Protein AF-A0A521W8R9-F1 (afdb_monomer_lite)

pLDDT: mean 82.78, std 14.54, range [36.06, 97.69]

Secondary structure (DSSP, 8-state):
----PPPPPSS-SS-HHHHHH----SGGGTTSPP--HHHHHT-------PPPPSSPPP-------HHHHHHHHHT-TTHHHHHHHHHHHSPPPPPPPPP------------

Foldseek 3Di:
DDDPDDDPPPDDPDPVVVVVPDDDDPVNCVPDDDDDPVNVVPDDPPVDDDPDDPDDDDDDDDDDDPVVVVVLCVVDPCSVVVVVVVVVPDDDPDDPDDPPPPPPPPPDDDD

Structure (mmCIF, N/CA/C/O backbone):
data_AF-A0A521W8R9-F1
#
_entry.id   AF-A0A521W8R9-F1
#
loop_
_atom_site.group_PDB
_atom_site.id
_atom_site.type_symbol
_atom_site.label_atom_id
_atom_site.label_alt_id
_atom_site.label_comp_id
_atom_site.label_asym_id
_atom_site.label_entity_id
_atom_site.label_seq_id
_atom_site.pdbx_PDB_ins_code
_atom_site.Cartn_x
_atom_site.Cartn_y
_atom_site.Cartn_z
_atom_site.occupancy
_atom_site.B_iso_or_equiv
_atom_site.auth_seq_id
_atom_site.auth_comp_id
_atom_site.auth_asym_id
_atom_site.auth_atom_id
_atom_site.pdbx_PDB_model_num
ATOM 1 N N . MET A 1 1 ? 20.150 -26.802 -7.600 1.00 36.09 1 MET A N 1
ATOM 2 C CA . MET A 1 1 ? 20.964 -26.017 -6.644 1.00 36.09 1 MET A CA 1
ATOM 3 C C . MET A 1 1 ? 20.713 -24.534 -6.886 1.00 36.09 1 MET A C 1
ATOM 5 O O . MET A 1 1 ? 20.986 -24.066 -7.983 1.00 36.09 1 MET A O 1
ATOM 9 N N . THR A 1 2 ? 20.144 -23.805 -5.924 1.00 36.06 2 THR A N 1
ATOM 10 C CA . THR A 1 2 ? 19.781 -22.385 -6.100 1.00 36.06 2 THR A CA 1
ATOM 11 C C . THR A 1 2 ? 20.917 -21.497 -5.603 1.00 36.06 2 THR A C 1
ATOM 13 O O . THR A 1 2 ? 21.197 -21.447 -4.406 1.00 36.06 2 THR A O 1
ATOM 16 N N . VAL A 1 3 ? 21.599 -20.809 -6.521 1.00 47.56 3 VAL A N 1
ATOM 17 C CA . VAL A 1 3 ? 22.708 -19.902 -6.194 1.00 47.56 3 VAL A CA 1
ATOM 18 C C . VAL A 1 3 ? 22.157 -18.691 -5.437 1.00 47.56 3 VAL A C 1
ATOM 20 O O . VAL A 1 3 ? 21.421 -17.878 -5.997 1.00 47.56 3 VAL A O 1
ATOM 23 N N . LYS A 1 4 ? 22.514 -18.555 -4.153 1.00 45.62 4 LYS A N 1
ATOM 24 C CA . LYS A 1 4 ? 22.219 -17.371 -3.331 1.00 45.62 4 LYS A CA 1
ATOM 25 C C . LYS A 1 4 ? 23.014 -16.172 -3.872 1.00 45.62 4 LYS A C 1
ATOM 27 O O . LYS A 1 4 ? 24.117 -15.898 -3.403 1.00 45.62 4 LYS A O 1
ATOM 32 N N . LYS A 1 5 ? 22.482 -15.464 -4.877 1.00 59.06 5 LYS A N 1
ATOM 33 C CA . LYS A 1 5 ? 23.034 -14.171 -5.316 1.00 59.06 5 LYS A CA 1
ATOM 34 C C . LYS A 1 5 ? 23.013 -13.218 -4.119 1.00 59.06 5 LYS A C 1
ATOM 36 O O . LYS A 1 5 ? 21.953 -12.948 -3.559 1.00 59.06 5 LYS A O 1
ATOM 41 N N . ARG A 1 6 ? 24.188 -12.739 -3.700 1.00 58.59 6 ARG A N 1
ATOM 42 C CA . ARG A 1 6 ? 24.296 -11.692 -2.676 1.00 58.59 6 ARG A CA 1
ATOM 43 C C . ARG A 1 6 ? 23.543 -10.460 -3.184 1.00 58.59 6 ARG A C 1
ATOM 45 O O . ARG A 1 6 ? 23.712 -10.091 -4.345 1.00 58.59 6 ARG A O 1
ATOM 52 N N . ALA A 1 7 ? 22.704 -9.860 -2.338 1.00 64.62 7 ALA A N 1
ATOM 53 C CA . ALA A 1 7 ? 22.045 -8.596 -2.657 1.00 64.62 7 ALA A CA 1
ATOM 54 C C . ALA A 1 7 ? 23.110 -7.582 -3.105 1.00 64.62 7 ALA A C 1
ATOM 56 O O . ALA A 1 7 ? 24.180 -7.511 -2.489 1.00 64.62 7 ALA A O 1
ATOM 57 N N . SER A 1 8 ? 22.855 -6.841 -4.189 1.00 67.94 8 SER A N 1
ATOM 58 C CA . SER A 1 8 ? 23.782 -5.791 -4.614 1.00 67.94 8 SER A CA 1
ATOM 59 C C . SER A 1 8 ? 23.979 -4.789 -3.474 1.00 67.94 8 SER A C 1
ATOM 61 O O . SER A 1 8 ? 23.126 -4.653 -2.589 1.00 67.94 8 SER A O 1
ATOM 63 N N . ARG A 1 9 ? 25.115 -4.083 -3.473 1.00 67.62 9 ARG A N 1
ATOM 64 C CA . ARG A 1 9 ? 25.347 -3.011 -2.497 1.00 67.62 9 ARG A CA 1
ATOM 65 C C . ARG A 1 9 ? 24.199 -1.998 -2.576 1.00 67.62 9 ARG A C 1
ATOM 67 O O . ARG A 1 9 ? 23.651 -1.761 -3.650 1.00 67.62 9 ARG A O 1
ATOM 74 N N . ARG A 1 10 ? 23.848 -1.415 -1.424 1.00 64.50 10 ARG A N 1
ATOM 75 C CA . ARG A 1 10 ? 22.768 -0.420 -1.291 1.00 64.50 10 ARG A CA 1
ATOM 76 C C . ARG A 1 10 ? 23.014 0.867 -2.086 1.00 64.50 10 ARG A C 1
ATOM 78 O O . ARG A 1 10 ? 22.066 1.608 -2.302 1.00 64.50 10 ARG A O 1
ATOM 85 N N . SER A 1 11 ? 24.248 1.113 -2.515 1.00 73.19 11 SER A N 1
ATOM 86 C CA . SER A 1 11 ? 24.614 2.214 -3.398 1.00 73.19 11 SER A CA 1
ATOM 87 C C . SER A 1 11 ? 25.218 1.680 -4.695 1.00 73.19 11 SER A C 1
ATOM 89 O O . SER A 1 11 ? 26.058 0.773 -4.691 1.00 73.19 11 SER A O 1
ATOM 91 N N . SER A 1 12 ? 24.793 2.260 -5.814 1.00 75.88 12 SER A N 1
ATOM 92 C CA . SER A 1 12 ? 25.552 2.229 -7.060 1.00 75.88 12 SER A CA 1
ATOM 93 C C . SER A 1 12 ? 26.842 3.023 -6.847 1.00 75.88 12 SER A C 1
ATOM 95 O O . SER A 1 12 ? 26.792 4.129 -6.321 1.00 75.88 12 SER A O 1
ATOM 97 N N . GLY A 1 13 ? 27.998 2.492 -7.250 1.00 82.69 13 GLY A N 1
ATOM 98 C CA . GLY A 1 13 ? 29.268 3.241 -7.220 1.00 82.69 13 GLY A CA 1
ATOM 99 C C . GLY A 1 13 ? 29.346 4.377 -8.249 1.00 82.69 13 GLY A C 1
ATOM 100 O O . GLY A 1 13 ? 30.384 5.014 -8.379 1.00 82.69 13 GLY A O 1
ATOM 101 N N . SER A 1 14 ? 28.272 4.592 -9.006 1.00 88.06 14 SER A N 1
ATOM 102 C CA . SER A 1 14 ? 28.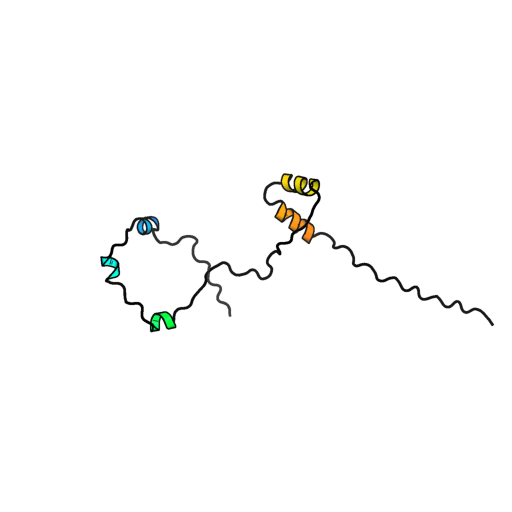145 5.629 -10.020 1.00 88.06 14 SER A CA 1
ATOM 103 C C . SER A 1 14 ? 27.845 6.984 -9.384 1.00 88.06 14 SER A C 1
ATOM 105 O O . SER A 1 14 ? 26.988 7.087 -8.507 1.00 88.06 14 SER A O 1
ATOM 107 N N . ASP A 1 15 ? 28.504 8.027 -9.880 1.00 90.38 15 ASP A N 1
ATOM 108 C CA . ASP A 1 15 ? 28.178 9.419 -9.577 1.00 90.38 15 ASP A CA 1
ATOM 109 C C . ASP A 1 15 ? 26.896 9.828 -10.322 1.00 90.38 15 ASP A C 1
ATOM 111 O O . ASP A 1 15 ? 26.933 10.199 -11.497 1.00 90.38 15 ASP A O 1
ATOM 115 N N . LEU A 1 16 ? 25.751 9.687 -9.645 1.00 89.44 16 LEU A N 1
ATOM 116 C CA . LEU A 1 16 ? 24.433 9.981 -10.216 1.00 89.44 16 LEU A CA 1
ATOM 117 C C . LEU A 1 16 ? 24.219 11.482 -10.446 1.00 89.44 16 LEU A C 1
ATOM 119 O O . LEU A 1 16 ? 23.558 11.846 -11.410 1.00 89.44 16 LEU A O 1
ATOM 123 N N . ALA A 1 17 ? 24.825 12.348 -9.628 1.00 90.12 17 ALA A N 1
ATOM 124 C CA . ALA A 1 17 ? 24.696 13.796 -9.785 1.00 90.12 17 ALA A CA 1
ATOM 125 C C . ALA A 1 17 ? 25.338 14.271 -11.097 1.00 90.12 17 ALA A C 1
ATOM 127 O O . ALA A 1 17 ? 24.775 15.105 -11.804 1.00 90.12 17 ALA A O 1
ATOM 128 N N . ARG A 1 18 ? 26.490 13.693 -11.462 1.00 91.00 18 ARG A N 1
ATOM 129 C CA . ARG A 1 18 ? 27.142 13.959 -12.750 1.00 91.00 18 ARG A CA 1
ATOM 130 C C . ARG A 1 18 ? 26.323 13.460 -13.942 1.00 91.00 18 ARG A C 1
ATOM 132 O O . ARG A 1 18 ? 26.286 14.138 -14.964 1.00 91.00 18 ARG A O 1
ATOM 139 N N . VAL A 1 19 ? 25.698 12.285 -13.826 1.00 89.94 19 VAL A N 1
ATOM 140 C CA . VAL A 1 19 ? 24.837 11.726 -14.885 1.00 89.94 19 VAL A CA 1
ATOM 141 C C . VAL A 1 19 ? 23.596 12.597 -15.084 1.00 89.94 19 VAL A C 1
ATOM 143 O O . VAL A 1 19 ? 23.301 12.957 -16.218 1.00 89.94 19 VAL A O 1
ATOM 146 N N . ASP A 1 20 ? 22.930 12.999 -14.000 1.00 92.12 20 ASP A N 1
ATOM 147 C CA . ASP A 1 20 ? 21.726 13.841 -14.053 1.00 92.12 20 ASP A CA 1
ATOM 148 C C . ASP A 1 20 ? 22.007 15.250 -14.600 1.00 92.12 20 ASP A C 1
ATOM 150 O O . ASP A 1 20 ? 21.149 15.857 -15.242 1.00 92.12 20 ASP A O 1
ATOM 154 N N . ALA A 1 21 ? 23.211 15.785 -14.372 1.00 94.56 21 ALA A N 1
ATOM 155 C CA . ALA A 1 21 ? 23.624 17.075 -14.918 1.00 94.56 21 ALA A CA 1
ATOM 156 C C . ALA A 1 21 ? 23.886 17.040 -16.438 1.00 94.56 21 ALA A C 1
ATOM 158 O O . ALA A 1 21 ? 23.880 18.093 -17.084 1.00 94.56 21 ALA A O 1
ATOM 159 N N . HIS A 1 22 ? 24.132 15.860 -17.022 1.00 92.75 22 HIS A N 1
ATOM 160 C CA . HIS A 1 22 ? 24.454 15.729 -18.443 1.00 92.75 22 HIS A CA 1
ATOM 161 C C . HIS A 1 22 ? 23.204 15.872 -19.315 1.00 92.75 22 HIS A C 1
ATOM 163 O O . HIS A 1 22 ? 22.258 15.089 -19.229 1.00 92.75 22 HIS A O 1
ATOM 169 N N . ARG A 1 23 ? 23.208 16.870 -20.204 1.00 91.75 23 ARG A N 1
ATOM 170 C CA . ARG A 1 23 ? 22.160 17.053 -21.215 1.00 91.75 23 ARG A CA 1
ATOM 171 C C . ARG A 1 23 ? 22.577 16.378 -22.512 1.00 91.75 23 ARG A C 1
ATOM 173 O O . ARG A 1 23 ? 23.482 16.858 -23.189 1.00 91.75 23 ARG A O 1
ATOM 180 N N . ILE A 1 24 ? 21.873 15.305 -22.848 1.00 90.38 24 ILE A N 1
ATOM 181 C CA . ILE A 1 24 ? 22.133 14.493 -24.036 1.00 90.38 24 ILE A CA 1
ATOM 182 C C . ILE A 1 24 ? 21.903 15.327 -25.308 1.00 90.38 24 ILE A C 1
ATOM 184 O O . ILE A 1 24 ? 20.831 15.914 -25.483 1.00 90.38 24 ILE A O 1
ATOM 188 N N . ARG A 1 25 ? 22.902 15.375 -26.195 1.00 91.56 25 ARG A N 1
ATOM 189 C CA . ARG A 1 25 ? 22.858 16.055 -27.500 1.00 91.56 25 ARG A CA 1
ATOM 190 C C . ARG A 1 25 ? 22.508 15.086 -28.628 1.00 91.56 25 ARG A C 1
ATOM 192 O O . ARG A 1 25 ? 22.537 13.873 -28.455 1.00 91.56 25 ARG A O 1
ATOM 199 N N . ARG A 1 26 ? 22.177 15.617 -29.808 1.00 89.94 26 ARG A N 1
ATOM 200 C CA . ARG A 1 26 ? 21.765 14.801 -30.963 1.00 89.94 26 ARG A CA 1
ATOM 201 C C . ARG A 1 26 ? 22.923 13.990 -31.545 1.00 89.94 26 ARG A C 1
ATOM 203 O O . ARG A 1 26 ? 22.708 12.874 -32.001 1.00 89.94 26 ARG A O 1
ATOM 210 N N . GLU A 1 27 ? 24.125 14.550 -31.543 1.00 90.94 27 GLU A N 1
ATOM 211 C CA . GLU A 1 27 ? 25.321 13.938 -32.131 1.00 90.94 27 GLU A CA 1
ATOM 212 C C . GLU A 1 27 ? 25.707 12.657 -31.383 1.00 90.94 27 GLU A C 1
ATOM 214 O O . GLU A 1 27 ? 26.105 11.680 -32.006 1.00 90.94 27 GLU A O 1
ATOM 219 N N . GLU A 1 28 ? 25.469 12.622 -30.069 1.00 88.62 28 GLU A N 1
ATOM 220 C CA . GLU A 1 28 ? 25.701 11.455 -29.208 1.00 88.62 28 GLU A CA 1
ATOM 221 C C . GLU A 1 28 ? 24.857 10.237 -29.627 1.00 88.62 28 GLU A C 1
ATOM 223 O O . GLU A 1 28 ? 25.248 9.101 -29.374 1.00 88.62 28 GLU A O 1
ATOM 228 N N . TYR A 1 29 ? 23.722 10.450 -30.305 1.00 84.94 29 TYR A N 1
ATOM 229 C CA . TYR A 1 29 ? 22.889 9.362 -30.823 1.00 84.94 29 TYR A CA 1
ATOM 230 C C . TYR A 1 29 ? 23.403 8.758 -32.130 1.00 84.94 29 TYR A C 1
ATOM 232 O O . TYR A 1 29 ? 22.969 7.669 -32.489 1.00 84.94 29 TYR A O 1
ATOM 240 N N . GLN A 1 30 ? 24.301 9.435 -32.849 1.00 88.06 30 GLN A N 1
ATOM 241 C CA . GLN A 1 30 ? 24.780 8.957 -34.152 1.00 88.06 30 GLN A CA 1
ATOM 242 C C . GLN A 1 30 ? 25.749 7.778 -34.022 1.00 88.06 30 GLN A C 1
ATOM 244 O O . GLN A 1 30 ? 25.886 6.992 -34.951 1.00 88.06 30 GLN A O 1
ATOM 249 N N . GLU A 1 31 ? 26.409 7.650 -32.870 1.00 86.44 31 GLU A N 1
ATOM 250 C CA . GLU A 1 31 ? 27.354 6.565 -32.584 1.00 86.44 31 GLU A CA 1
ATOM 251 C C . GLU A 1 31 ? 26.671 5.310 -32.013 1.00 86.44 31 GLU A C 1
ATOM 253 O O . GLU A 1 31 ? 27.311 4.268 -31.857 1.00 86.44 31 GLU A O 1
ATOM 258 N N . LEU A 1 32 ? 25.379 5.389 -31.673 1.00 87.50 32 LEU A N 1
ATOM 259 C CA . LEU A 1 32 ? 24.629 4.250 -31.149 1.00 87.50 32 LEU A CA 1
ATOM 260 C C . LEU A 1 32 ? 24.320 3.248 -32.274 1.00 87.50 32 LEU A C 1
ATOM 262 O O . LEU A 1 32 ? 23.906 3.653 -33.358 1.00 87.50 32 LEU A O 1
ATOM 266 N N . PRO A 1 33 ? 24.482 1.935 -32.028 1.00 88.50 33 PRO A N 1
ATOM 267 C CA . PRO A 1 33 ? 24.127 0.920 -33.009 1.00 88.50 33 PRO A CA 1
ATOM 268 C C . PRO A 1 33 ? 22.616 0.903 -33.264 1.00 88.50 33 PRO A C 1
ATOM 270 O O . PRO A 1 33 ? 21.819 1.079 -32.336 1.00 88.50 33 PRO A O 1
ATOM 273 N N . ASP A 1 34 ? 22.234 0.609 -34.506 1.00 89.31 34 ASP A N 1
ATOM 274 C CA . ASP A 1 34 ? 20.836 0.419 -34.880 1.00 89.31 34 ASP A CA 1
ATOM 275 C C . ASP A 1 34 ? 20.217 -0.778 -34.146 1.00 89.31 34 ASP A C 1
ATOM 277 O O . ASP A 1 34 ? 20.850 -1.815 -33.917 1.00 89.31 34 ASP A O 1
ATOM 281 N N . LEU A 1 35 ? 18.941 -0.642 -33.782 1.00 88.06 35 LEU A N 1
ATOM 282 C CA . LEU A 1 35 ? 18.189 -1.707 -33.131 1.00 88.06 35 LEU A CA 1
ATOM 283 C C . LEU A 1 35 ? 17.729 -2.733 -34.176 1.00 88.06 35 LEU A C 1
ATOM 285 O O . LEU A 1 35 ? 16.799 -2.469 -34.932 1.00 88.06 35 LEU A O 1
ATOM 289 N N . THR A 1 36 ? 18.362 -3.908 -34.202 1.00 93.19 36 THR A N 1
ATOM 290 C CA . THR A 1 36 ? 18.027 -4.977 -35.157 1.00 93.19 36 THR A CA 1
ATOM 291 C C . THR A 1 36 ? 16.928 -5.915 -34.650 1.00 93.19 36 THR A C 1
ATOM 293 O O . THR A 1 36 ? 16.732 -6.095 -33.442 1.00 93.19 36 THR A O 1
ATOM 296 N N . ASP A 1 37 ? 16.250 -6.596 -35.575 1.00 91.88 37 ASP A N 1
ATOM 297 C CA . ASP A 1 37 ? 15.215 -7.586 -35.248 1.00 91.88 37 ASP A CA 1
ATOM 298 C C . ASP A 1 37 ? 15.767 -8.770 -34.443 1.00 91.88 37 ASP A C 1
ATOM 300 O O . ASP A 1 37 ? 15.107 -9.274 -33.536 1.00 91.88 37 ASP A O 1
ATOM 304 N N . GLU A 1 38 ? 17.011 -9.181 -34.697 1.00 92.75 38 GLU A N 1
ATOM 305 C CA . GLU A 1 38 ? 17.685 -10.229 -33.923 1.00 92.75 38 GLU A CA 1
ATOM 306 C C . GLU A 1 38 ? 17.901 -9.815 -32.458 1.00 92.75 38 GLU A C 1
ATOM 308 O O . GLU A 1 38 ? 17.772 -10.634 -31.541 1.00 92.75 38 GLU A O 1
ATOM 313 N N . MET A 1 39 ? 18.199 -8.531 -32.211 1.00 89.50 39 MET A N 1
ATOM 314 C CA . MET A 1 39 ? 18.332 -7.984 -30.858 1.00 89.50 39 MET A CA 1
ATOM 315 C C . MET A 1 39 ? 16.997 -7.971 -30.115 1.00 89.50 39 MET A C 1
ATOM 317 O O . MET A 1 39 ? 16.971 -8.254 -28.915 1.00 89.50 39 MET A O 1
ATOM 321 N N . LEU A 1 40 ? 15.904 -7.678 -30.820 1.00 89.06 40 LEU A N 1
ATOM 322 C CA . LEU A 1 40 ? 14.545 -7.747 -30.284 1.00 89.06 40 LEU A CA 1
ATOM 323 C C . LEU A 1 40 ? 14.117 -9.194 -30.021 1.00 89.06 40 LEU A C 1
ATOM 325 O O . LEU A 1 40 ? 13.590 -9.485 -28.949 1.00 89.06 40 LEU A O 1
ATOM 329 N N . ALA A 1 41 ? 14.404 -10.114 -30.943 1.00 91.31 41 ALA A N 1
ATOM 330 C CA . ALA A 1 41 ? 14.038 -11.524 -30.830 1.00 91.31 41 ALA A CA 1
ATOM 331 C C . ALA A 1 41 ? 14.662 -12.206 -29.600 1.00 91.31 41 ALA A C 1
ATOM 333 O O . ALA A 1 41 ? 14.034 -13.060 -28.975 1.00 91.31 41 ALA A O 1
ATOM 334 N N . ARG A 1 42 ? 15.882 -11.808 -29.211 1.00 90.75 42 ARG A N 1
ATOM 335 C CA . ARG A 1 42 ? 16.551 -12.311 -27.996 1.00 90.75 42 ARG A CA 1
ATOM 336 C C . ARG A 1 42 ? 16.200 -11.543 -26.716 1.00 90.75 42 ARG A C 1
ATOM 338 O O . ARG A 1 42 ? 16.679 -11.912 -25.641 1.00 90.75 42 ARG A O 1
ATOM 345 N N . ALA A 1 43 ? 15.446 -10.448 -26.803 1.00 87.44 43 ALA A N 1
ATOM 346 C CA . ALA A 1 43 ? 15.164 -9.606 -25.649 1.00 87.44 43 ALA A CA 1
ATOM 347 C C . ALA A 1 43 ? 14.214 -10.312 -24.667 1.00 87.44 43 ALA A C 1
ATOM 349 O O . ALA A 1 43 ? 13.174 -10.848 -25.043 1.00 87.44 43 ALA A O 1
ATOM 350 N N . VAL A 1 44 ? 14.546 -10.273 -23.374 1.00 85.75 44 VAL A N 1
ATOM 351 C CA . VAL A 1 44 ? 13.675 -10.789 -22.309 1.00 85.75 44 VAL A CA 1
ATOM 352 C C . VAL A 1 44 ? 12.974 -9.620 -21.637 1.00 85.75 44 VAL A C 1
ATOM 354 O O . VAL A 1 44 ? 13.611 -8.786 -20.991 1.00 85.75 44 VAL A O 1
ATOM 357 N N . VAL A 1 45 ? 11.645 -9.585 -21.730 1.00 81.75 45 VAL A N 1
ATOM 358 C CA . VAL A 1 45 ? 10.838 -8.601 -21.004 1.00 81.75 45 VAL A CA 1
ATOM 359 C C . VAL A 1 45 ? 10.776 -9.001 -19.533 1.00 81.75 45 VAL A C 1
ATOM 361 O O . VAL A 1 45 ? 9.911 -9.764 -19.101 1.00 81.75 45 VAL A O 1
ATOM 364 N N . ASN A 1 46 ? 11.692 -8.462 -18.734 1.00 78.31 46 ASN A N 1
ATOM 365 C CA . ASN A 1 46 ? 11.544 -8.486 -17.289 1.00 78.31 46 ASN A CA 1
ATOM 366 C C . ASN A 1 46 ? 10.604 -7.343 -16.897 1.00 78.31 46 ASN A C 1
ATOM 368 O O . ASN A 1 46 ? 11.017 -6.189 -16.842 1.00 78.31 46 ASN A O 1
ATOM 372 N N . ARG A 1 47 ? 9.331 -7.664 -16.626 1.00 75.00 47 ARG A N 1
ATOM 373 C CA . ARG A 1 47 ? 8.317 -6.676 -16.207 1.00 75.00 47 ARG A CA 1
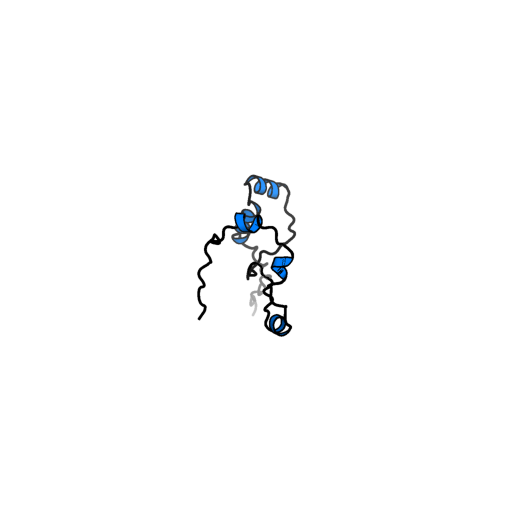ATOM 374 C C . ARG A 1 47 ? 8.684 -5.923 -14.922 1.00 75.00 47 ARG A C 1
ATOM 376 O O . ARG A 1 47 ? 7.999 -4.964 -14.580 1.00 75.00 47 ARG A O 1
ATOM 383 N N . GLY A 1 48 ? 9.755 -6.327 -14.235 1.00 77.31 48 GLY A N 1
ATOM 384 C CA . GLY A 1 48 ? 10.170 -5.724 -12.981 1.00 77.31 48 GLY A CA 1
ATOM 385 C C . GLY A 1 48 ? 9.092 -5.880 -11.907 1.00 77.31 48 GLY A C 1
ATOM 386 O O . GLY A 1 48 ? 8.025 -6.455 -12.121 1.00 77.31 48 GLY A O 1
ATOM 387 N N . GLY A 1 49 ? 9.386 -5.380 -10.714 1.00 81.81 49 GLY A N 1
ATOM 388 C CA . GLY A 1 49 ? 8.452 -5.388 -9.593 1.00 81.81 49 GLY A CA 1
ATOM 389 C C . GLY A 1 49 ? 8.853 -6.325 -8.460 1.00 81.81 49 GLY A C 1
ATOM 3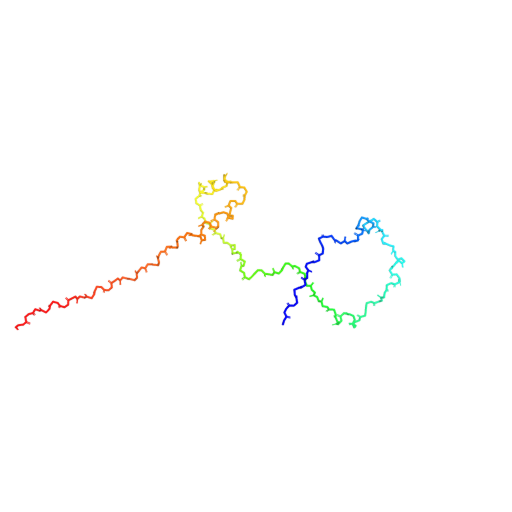90 O O . GLY A 1 49 ? 9.764 -7.149 -8.558 1.00 81.81 49 GLY A O 1
ATOM 391 N N . ARG A 1 50 ? 8.179 -6.141 -7.325 1.00 80.12 50 ARG A N 1
ATOM 392 C CA . ARG A 1 50 ? 8.402 -6.952 -6.131 1.00 80.12 50 ARG A CA 1
ATOM 393 C C . ARG A 1 50 ? 7.942 -8.389 -6.405 1.00 80.12 50 ARG A C 1
ATOM 395 O O . ARG A 1 50 ? 6.848 -8.554 -6.948 1.00 80.12 50 ARG A O 1
ATOM 402 N N . PRO A 1 51 ? 8.705 -9.417 -5.988 1.00 84.56 51 PRO A N 1
ATOM 403 C CA . PRO A 1 51 ? 8.210 -10.787 -5.988 1.00 84.56 51 PRO A CA 1
ATOM 404 C C . PRO A 1 51 ? 6.832 -10.851 -5.324 1.00 84.56 51 PRO A C 1
ATOM 406 O O . PRO A 1 51 ? 6.627 -10.258 -4.258 1.00 84.56 51 PRO A O 1
ATOM 409 N N . ARG A 1 52 ? 5.879 -11.531 -5.971 1.00 80.44 52 ARG A N 1
ATOM 410 C CA . ARG A 1 52 ? 4.549 -11.738 -5.389 1.00 80.44 52 ARG A CA 1
ATOM 411 C C . ARG A 1 52 ? 4.724 -12.528 -4.091 1.00 80.44 52 ARG A C 1
ATOM 413 O O . ARG A 1 52 ? 5.507 -13.469 -4.044 1.00 80.44 52 ARG A O 1
ATOM 420 N N . SER A 1 53 ? 4.036 -12.108 -3.034 1.00 85.19 53 SER A N 1
ATOM 421 C CA . SER A 1 53 ? 4.013 -12.871 -1.786 1.00 85.19 53 SER A CA 1
ATOM 422 C C . SER A 1 53 ? 3.131 -14.103 -1.970 1.00 85.19 53 SER A C 1
ATOM 424 O O . SER A 1 53 ? 2.045 -13.973 -2.531 1.00 85.19 53 SER A O 1
ATOM 426 N N . ASP A 1 54 ? 3.565 -15.259 -1.468 1.00 88.31 54 ASP A N 1
ATOM 427 C CA . ASP A 1 54 ? 2.787 -16.507 -1.535 1.00 88.31 54 ASP A CA 1
ATOM 428 C C . ASP A 1 54 ? 1.472 -16.428 -0.745 1.00 88.31 54 ASP A C 1
ATOM 430 O O . ASP A 1 54 ? 0.506 -17.123 -1.050 1.00 88.31 54 ASP A O 1
ATOM 434 N N . ARG A 1 55 ? 1.424 -15.580 0.290 1.00 87.44 55 ARG A N 1
ATOM 435 C CA . ARG A 1 55 ? 0.260 -15.396 1.170 1.00 87.44 55 ARG A CA 1
ATOM 436 C C . ARG A 1 55 ? 0.007 -13.904 1.403 1.00 87.44 55 ARG A C 1
ATOM 438 O O . ARG A 1 55 ? 0.331 -13.389 2.478 1.00 87.44 55 ARG A O 1
ATOM 445 N N . PRO A 1 56 ? -0.513 -13.179 0.398 1.00 89.62 56 PRO A N 1
ATOM 446 C CA . PRO A 1 56 ? -0.843 -11.774 0.567 1.00 89.62 56 PRO A CA 1
ATOM 447 C C . PRO A 1 56 ? -1.977 -11.619 1.588 1.00 89.62 56 PRO A C 1
ATOM 449 O O . PRO A 1 56 ? -2.814 -12.503 1.752 1.00 89.62 56 PRO A O 1
ATOM 452 N N . ARG A 1 57 ? -2.014 -10.476 2.279 1.00 89.12 57 ARG A N 1
ATOM 453 C CA . ARG A 1 57 ? -3.177 -10.120 3.098 1.00 89.12 57 ARG A CA 1
ATOM 454 C C . ARG A 1 57 ? -4.370 -9.879 2.179 1.00 89.12 57 ARG A C 1
ATOM 456 O O . ARG A 1 57 ? -4.238 -9.165 1.187 1.00 89.12 57 ARG A O 1
ATOM 463 N N . GLU A 1 58 ? -5.517 -10.433 2.537 1.00 91.94 58 GLU A N 1
ATOM 464 C CA . GLU A 1 58 ? -6.762 -10.184 1.819 1.00 91.94 58 GLU A CA 1
ATOM 465 C C . GLU A 1 58 ? -7.377 -8.860 2.277 1.00 91.94 58 GLU A C 1
ATOM 467 O O . GLU A 1 58 ? -7.490 -8.584 3.476 1.00 91.94 58 GLU A O 1
ATOM 472 N N . LEU A 1 59 ? -7.750 -8.019 1.312 1.00 93.25 59 LEU A N 1
ATOM 473 C CA . LEU A 1 59 ? -8.484 -6.790 1.579 1.00 93.25 59 LEU A CA 1
ATOM 474 C C . LEU A 1 59 ? -9.968 -7.134 1.701 1.00 93.25 59 LEU A C 1
ATOM 476 O O . LEU A 1 59 ? -10.627 -7.402 0.700 1.00 93.25 59 LEU A O 1
ATOM 480 N N . ILE A 1 60 ? -10.485 -7.105 2.926 1.00 92.94 60 ILE A N 1
ATOM 481 C CA . ILE A 1 60 ? -11.903 -7.337 3.211 1.00 92.94 60 ILE A CA 1
ATOM 482 C C . ILE A 1 60 ? -12.564 -6.072 3.763 1.00 92.94 60 ILE A C 1
ATOM 484 O O . ILE A 1 60 ? -11.939 -5.285 4.476 1.00 92.94 60 ILE A O 1
ATOM 488 N N . SER A 1 61 ? -13.852 -5.890 3.470 1.00 93.12 61 SER A N 1
ATOM 489 C CA . SER A 1 61 ? -14.679 -4.851 4.091 1.00 93.12 61 SER A CA 1
ATOM 490 C C . SER A 1 61 ? -15.364 -5.409 5.341 1.00 93.12 61 SER A C 1
ATOM 492 O O . SER A 1 61 ? -16.357 -6.123 5.245 1.00 93.12 61 SER A O 1
ATOM 494 N N . LEU A 1 62 ? -14.837 -5.077 6.522 1.00 91.12 62 LEU A N 1
ATOM 495 C CA . LEU A 1 62 ? -15.406 -5.454 7.821 1.00 91.12 62 LEU A CA 1
ATOM 496 C C . LEU A 1 62 ? -16.056 -4.236 8.490 1.00 91.12 62 LEU A C 1
ATOM 498 O O . LEU A 1 62 ? -15.451 -3.166 8.554 1.00 91.12 62 LEU A O 1
ATOM 502 N N . ARG A 1 63 ? -17.269 -4.403 9.027 1.00 95.25 63 ARG A N 1
ATOM 503 C CA . ARG A 1 63 ? -17.933 -3.379 9.846 1.00 95.25 63 ARG A CA 1
ATOM 504 C C . ARG A 1 63 ? -17.645 -3.645 11.319 1.00 95.25 63 ARG A C 1
ATOM 506 O O . ARG A 1 63 ? -17.938 -4.726 11.817 1.00 95.25 63 ARG A O 1
ATOM 513 N N . LEU A 1 64 ? -17.078 -2.654 11.999 1.00 94.44 64 LEU A N 1
ATOM 514 C CA . LEU A 1 64 ? -16.824 -2.669 13.437 1.00 94.44 64 LEU A CA 1
ATOM 515 C C . LEU A 1 64 ? -17.524 -1.465 14.081 1.00 94.44 64 LEU A C 1
ATOM 517 O O . LEU A 1 64 ? -17.641 -0.429 13.419 1.00 94.44 64 LEU A O 1
ATOM 521 N N . PRO A 1 65 ? -17.956 -1.567 15.349 1.00 97.69 65 PRO A N 1
ATOM 522 C CA . PR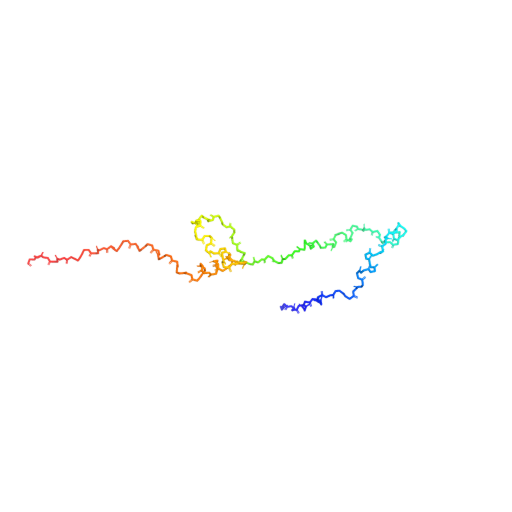O A 1 65 ? -18.466 -0.421 16.092 1.00 97.69 65 PRO A CA 1
ATOM 523 C C . PRO A 1 65 ? -17.442 0.721 16.159 1.00 97.69 65 PRO A C 1
ATOM 525 O O . PRO A 1 65 ? -16.226 0.487 16.200 1.00 97.69 65 PRO A O 1
ATOM 528 N N . ALA A 1 66 ? -17.925 1.964 16.160 1.00 96.75 66 ALA A N 1
ATOM 529 C CA . ALA A 1 66 ? -17.072 3.146 16.053 1.00 96.75 66 ALA A CA 1
ATOM 530 C C . ALA A 1 66 ? -16.117 3.279 17.251 1.00 96.75 66 ALA A C 1
ATOM 532 O O . ALA A 1 66 ? -14.939 3.596 17.078 1.00 96.75 66 ALA A O 1
ATOM 533 N N . GLU A 1 67 ? -16.598 2.956 18.450 1.00 97.62 67 GLU A N 1
ATOM 534 C CA . GLU A 1 67 ? -15.843 2.984 19.699 1.00 97.62 67 GLU A CA 1
ATOM 535 C C . GLU A 1 67 ? -14.657 2.013 19.692 1.00 97.62 67 GLU A C 1
ATOM 537 O O . GLU A 1 67 ? -13.592 2.321 20.228 1.00 97.62 67 GLU A O 1
ATOM 542 N N . VAL A 1 68 ? -14.790 0.863 19.024 1.00 96.62 68 VAL A N 1
ATOM 543 C CA . VAL A 1 68 ? -13.691 -0.098 18.880 1.00 96.62 68 VAL A CA 1
ATOM 544 C C . VAL A 1 68 ? -12.609 0.498 17.987 1.00 96.62 68 VAL A C 1
ATOM 546 O O . VAL A 1 68 ? -11.431 0.473 18.340 1.00 96.62 68 VAL A O 1
ATOM 549 N N . ILE A 1 69 ? -12.995 1.076 16.846 1.00 95.75 69 ILE A N 1
ATOM 550 C CA . ILE A 1 69 ? -12.046 1.696 15.914 1.00 95.75 69 ILE A CA 1
ATOM 551 C C . ILE A 1 69 ? -11.300 2.850 16.591 1.00 95.75 69 ILE A C 1
ATOM 553 O O . 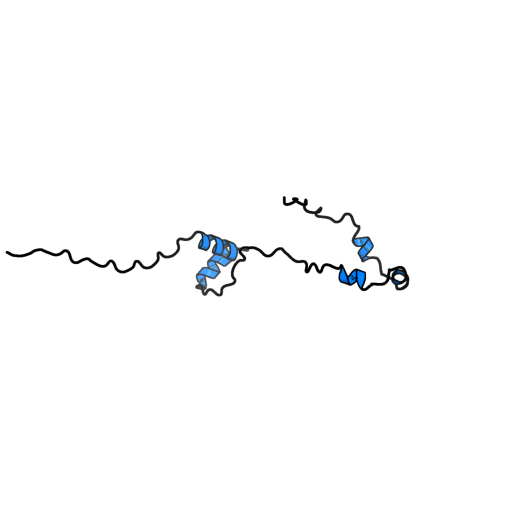ILE A 1 69 ? -10.087 2.961 16.411 1.00 95.75 69 ILE A O 1
ATOM 557 N N . GLN A 1 70 ? -11.989 3.684 17.375 1.00 97.12 70 GLN A N 1
ATOM 558 C CA . GLN A 1 70 ? -11.354 4.795 18.088 1.00 97.12 70 GLN A CA 1
ATOM 559 C C . GLN A 1 70 ? -10.308 4.316 19.095 1.00 97.12 70 GLN A C 1
ATOM 561 O O . GLN A 1 70 ? -9.153 4.723 18.981 1.00 97.12 70 GLN A O 1
ATOM 566 N N . ARG A 1 71 ? -10.654 3.359 19.968 1.00 97.19 71 ARG A N 1
ATOM 567 C CA . ARG A 1 71 ? -9.699 2.771 20.928 1.00 97.19 71 ARG A CA 1
ATOM 568 C C . ARG A 1 71 ? -8.449 2.229 20.245 1.00 97.19 71 ARG A C 1
ATOM 570 O O . ARG A 1 71 ? -7.341 2.377 20.745 1.00 97.19 71 ARG A O 1
ATOM 577 N N . TRP A 1 72 ? -8.605 1.596 19.082 1.00 97.25 72 TRP A N 1
ATOM 578 C CA . TRP A 1 72 ? -7.452 1.125 18.324 1.00 97.25 72 TRP A CA 1
ATOM 579 C C . TRP A 1 72 ? -6.659 2.276 17.708 1.00 97.25 72 TRP A C 1
ATOM 581 O O . TRP A 1 72 ? -5.436 2.258 17.786 1.00 97.25 72 TRP A O 1
ATOM 591 N N . ARG A 1 73 ? -7.301 3.296 17.136 1.00 96.81 73 ARG A N 1
ATOM 592 C CA . ARG A 1 73 ? -6.601 4.468 16.581 1.00 96.81 73 ARG A CA 1
ATOM 593 C C . ARG A 1 73 ? -5.774 5.215 17.630 1.00 96.81 73 ARG A C 1
ATOM 595 O O . ARG A 1 73 ? -4.661 5.625 17.315 1.00 96.81 73 ARG A O 1
ATOM 602 N N . GLU A 1 74 ? -6.268 5.317 18.862 1.00 97.50 74 GLU A N 1
ATOM 603 C CA . GLU A 1 74 ? -5.560 5.923 20.002 1.00 97.50 74 GLU A CA 1
ATOM 604 C C . GLU A 1 74 ? -4.242 5.213 20.335 1.00 97.50 74 GLU A C 1
ATOM 606 O O . GLU A 1 74 ? -3.309 5.840 20.829 1.00 97.50 74 GLU A O 1
ATOM 611 N N . THR A 1 75 ? -4.100 3.927 19.989 1.00 96.00 75 THR A N 1
ATOM 612 C CA . THR A 1 75 ? -2.825 3.209 20.167 1.00 96.00 75 THR A CA 1
ATOM 613 C C . THR A 1 75 ? -1.699 3.749 19.269 1.00 96.00 75 THR A C 1
ATOM 615 O O . THR A 1 75 ? -0.536 3.368 19.437 1.00 96.00 75 THR A O 1
ATOM 618 N N . GLY A 1 76 ? -2.021 4.596 18.287 1.00 96.31 76 GLY A N 1
ATOM 619 C CA . GLY A 1 76 ? -1.074 5.257 17.393 1.00 96.31 76 GLY A CA 1
ATOM 620 C C . GLY A 1 76 ? -0.894 4.572 16.029 1.00 96.31 76 GLY A C 1
ATOM 621 O O . GLY A 1 76 ? -1.649 3.659 15.666 1.00 96.31 76 GLY A O 1
ATOM 622 N N . PRO A 1 77 ? 0.107 5.012 15.241 1.00 97.31 77 PRO A N 1
ATOM 623 C CA . PRO A 1 77 ? 0.399 4.461 13.919 1.00 97.31 77 PRO A CA 1
ATOM 624 C C . PRO A 1 77 ? 0.578 2.937 13.948 1.00 97.31 77 PRO A C 1
ATOM 626 O O . PRO A 1 77 ? 1.149 2.376 14.880 1.00 97.31 77 PRO A O 1
ATOM 629 N N . GLY A 1 78 ? 0.074 2.246 12.923 1.00 95.69 78 GLY A N 1
ATOM 630 C CA . GLY A 1 78 ? 0.153 0.782 12.843 1.00 95.69 78 GLY A CA 1
ATOM 631 C C . GLY A 1 78 ? -0.907 0.024 13.656 1.00 95.69 78 GLY A C 1
ATOM 632 O O . GLY A 1 78 ? -0.836 -1.203 13.755 1.00 95.69 78 GLY A O 1
ATOM 633 N N . TRP A 1 79 ? -1.924 0.706 14.197 1.00 97.25 79 TRP A N 1
ATOM 634 C CA . TRP A 1 79 ? -3.028 0.064 14.924 1.00 97.25 79 TRP A CA 1
ATOM 635 C C . TRP A 1 79 ? -3.732 -1.054 14.139 1.00 97.25 79 TRP A C 1
ATOM 637 O O . TRP A 1 79 ? -4.089 -2.069 14.730 1.00 97.25 79 TRP A O 1
ATOM 647 N N . GLN A 1 80 ? -3.871 -0.926 12.813 1.00 95.00 80 GLN A N 1
ATOM 648 C CA . GLN A 1 80 ? -4.457 -1.969 11.959 1.00 95.00 80 GLN A CA 1
ATOM 649 C C . GLN A 1 80 ? -3.624 -3.256 11.970 1.00 95.00 80 GLN A C 1
ATOM 651 O O . GLN A 1 80 ? -4.171 -4.355 12.044 1.00 95.00 80 GLN A O 1
ATOM 656 N N . THR A 1 81 ? -2.293 -3.133 11.938 1.00 95.06 81 THR A N 1
ATOM 657 C CA . THR A 1 81 ? -1.382 -4.280 12.021 1.00 95.06 81 THR A CA 1
ATOM 658 C C . THR A 1 81 ? -1.519 -4.973 13.370 1.00 95.06 81 THR A C 1
ATOM 660 O O . THR A 1 81 ? -1.701 -6.188 13.402 1.00 95.06 81 THR A O 1
ATOM 663 N N . ARG A 1 82 ? -1.532 -4.210 14.472 1.00 95.44 82 ARG A N 1
ATOM 664 C CA . ARG A 1 82 ? -1.720 -4.766 15.823 1.00 95.44 82 ARG A CA 1
ATOM 665 C C . ARG A 1 82 ? -3.085 -5.438 15.997 1.00 95.44 82 ARG A C 1
ATOM 667 O O . ARG A 1 82 ? -3.155 -6.513 16.590 1.00 95.44 82 ARG A O 1
ATOM 674 N N . MET A 1 83 ? -4.150 -4.849 15.449 1.00 94.81 83 MET A N 1
ATOM 675 C CA . MET A 1 83 ? -5.484 -5.455 15.433 1.00 94.81 83 MET A CA 1
ATOM 676 C C . MET A 1 83 ? -5.468 -6.788 14.674 1.00 94.81 83 MET A C 1
ATOM 678 O O . MET A 1 83 ? -5.930 -7.795 15.205 1.00 94.81 83 MET A O 1
ATOM 682 N N . ALA A 1 84 ? -4.885 -6.824 13.472 1.00 93.62 84 ALA A N 1
ATOM 683 C CA . ALA A 1 84 ? -4.793 -8.044 12.670 1.00 93.62 84 ALA A CA 1
ATOM 684 C C . ALA A 1 84 ? -4.015 -9.159 13.390 1.00 93.62 84 ALA A C 1
ATOM 686 O O . ALA A 1 84 ? -4.459 -10.303 13.421 1.00 93.62 84 ALA A O 1
ATOM 687 N N . GLU A 1 85 ? -2.888 -8.836 14.027 1.00 94.50 85 GLU A N 1
ATOM 688 C CA . GLU A 1 85 ? -2.128 -9.808 14.819 1.00 94.50 85 GLU A CA 1
ATOM 689 C C . GLU A 1 85 ? -2.898 -10.305 16.047 1.00 94.50 85 GLU A C 1
ATOM 691 O O . GLU A 1 85 ? -2.776 -11.467 16.436 1.00 94.50 85 GLU A O 1
ATOM 696 N N . ARG A 1 86 ? -3.688 -9.433 16.689 1.00 93.94 86 ARG A N 1
ATOM 697 C CA . ARG A 1 86 ? -4.547 -9.825 17.811 1.00 93.94 86 ARG A CA 1
ATOM 698 C C . ARG A 1 86 ? -5.631 -10.799 17.353 1.00 93.94 86 ARG A C 1
ATOM 700 O O . ARG A 1 86 ? -5.839 -11.795 18.036 1.00 93.94 86 ARG A O 1
ATOM 707 N N . LEU A 1 87 ? -6.258 -10.543 16.204 1.00 91.38 87 LEU A N 1
ATOM 708 C CA . LEU A 1 87 ? -7.257 -11.432 15.604 1.00 91.38 87 LEU A CA 1
ATOM 709 C C . LEU A 1 87 ? -6.652 -12.781 15.193 1.00 91.38 87 LEU A C 1
ATOM 711 O O . LEU A 1 87 ? -7.260 -13.811 15.449 1.00 91.38 87 LEU A O 1
ATOM 715 N N . ALA A 1 88 ? -5.432 -12.794 14.648 1.00 91.25 88 ALA A N 1
ATOM 716 C CA . ALA A 1 88 ? -4.743 -14.025 14.250 1.00 91.25 88 ALA A CA 1
ATOM 717 C C . ALA A 1 88 ? -4.418 -14.967 15.427 1.00 91.25 88 ALA A C 1
ATOM 719 O O . ALA A 1 88 ? -4.293 -16.171 15.232 1.00 91.25 88 ALA A O 1
ATOM 720 N N . ARG A 1 89 ? -4.260 -14.421 16.640 1.00 91.75 89 ARG A N 1
ATOM 721 C CA . ARG A 1 89 ? -3.993 -15.190 17.870 1.00 91.75 89 ARG A CA 1
ATOM 722 C C . ARG A 1 89 ? -5.261 -15.576 18.636 1.00 91.75 89 ARG A C 1
ATOM 724 O O . ARG A 1 89 ? -5.180 -16.367 19.570 1.00 91.75 89 ARG A O 1
ATOM 731 N N . GLY A 1 90 ? -6.397 -14.959 18.317 1.00 88.19 90 GLY A N 1
ATOM 732 C CA . GLY A 1 90 ? -7.646 -15.174 19.038 1.00 88.19 90 GLY A CA 1
ATOM 733 C C . GLY A 1 90 ? -8.240 -16.559 18.758 1.00 88.19 90 GLY A C 1
ATOM 734 O O . GLY A 1 90 ? -8.046 -17.096 17.667 1.00 88.19 90 GLY A O 1
ATOM 735 N N . PRO A 1 91 ? -8.980 -17.146 19.714 1.00 83.50 91 PRO A N 1
ATOM 736 C CA . PRO A 1 91 ? -9.733 -18.362 19.450 1.00 83.50 91 PRO A CA 1
ATOM 737 C C . PRO A 1 91 ? -10.806 -18.081 18.393 1.00 83.50 91 PRO A C 1
ATOM 739 O O . PRO A 1 91 ? -11.541 -17.095 18.483 1.00 83.50 91 PRO A O 1
ATOM 742 N N . LEU A 1 92 ? -10.905 -18.958 17.396 1.00 79.19 92 LEU A N 1
ATOM 743 C CA . LEU A 1 92 ? -12.045 -18.959 16.486 1.00 79.19 92 LEU A CA 1
ATOM 744 C C . LEU A 1 92 ? -13.267 -19.529 17.220 1.00 79.19 92 LEU A C 1
ATOM 746 O O . LEU A 1 92 ? -13.105 -20.420 18.063 1.00 79.19 92 LEU A O 1
ATOM 750 N N . PRO A 1 93 ? -14.486 -19.042 16.926 1.00 78.88 93 PRO A N 1
ATOM 751 C CA . PRO A 1 93 ? -15.691 -19.639 17.477 1.00 78.88 93 PRO A CA 1
ATOM 752 C C . PRO A 1 93 ? -15.707 -21.133 17.148 1.00 78.88 93 PRO A C 1
ATOM 754 O O . PRO A 1 93 ? -15.468 -21.541 16.009 1.00 78.88 93 PRO A O 1
ATOM 757 N N . ARG A 1 94 ? -15.959 -21.956 18.170 1.00 76.44 94 ARG A N 1
ATOM 758 C CA . ARG A 1 94 ? -16.099 -23.400 17.998 1.00 76.44 94 ARG A CA 1
ATOM 759 C C . ARG A 1 94 ? -17.261 -23.649 17.042 1.00 76.44 94 ARG A C 1
ATOM 761 O O . ARG A 1 94 ? -18.329 -23.063 17.213 1.00 76.44 94 ARG A O 1
ATOM 768 N N . ALA A 1 95 ? -17.041 -24.511 16.051 1.00 78.19 95 ALA A N 1
ATOM 769 C CA . ALA A 1 95 ? -18.101 -24.923 15.145 1.00 78.19 95 ALA A CA 1
ATOM 770 C C . ALA A 1 95 ? -19.315 -25.414 15.958 1.00 78.19 95 ALA A C 1
ATOM 772 O O . ALA A 1 95 ? -19.121 -26.064 16.995 1.00 78.19 95 ALA A O 1
ATOM 773 N N . PRO A 1 96 ? -20.551 -25.099 15.532 1.00 77.88 96 PRO A N 1
ATOM 774 C CA . PRO A 1 96 ? -21.739 -25.616 16.192 1.00 77.88 96 PRO A CA 1
ATOM 775 C C . PRO A 1 96 ? -21.644 -27.143 16.240 1.00 77.88 96 PRO A C 1
ATOM 777 O O . PRO A 1 96 ? -21.479 -27.803 15.214 1.00 77.88 96 PRO A O 1
ATOM 780 N N . GLN A 1 97 ? -21.682 -27.698 17.451 1.00 66.00 97 GLN A N 1
ATOM 781 C CA . GLN A 1 97 ? -21.696 -29.142 17.640 1.00 66.00 97 GLN A CA 1
ATOM 782 C C . GLN A 1 97 ? -22.977 -29.680 16.990 1.00 66.00 97 GLN A C 1
ATOM 784 O O . GLN A 1 97 ? -24.048 -29.130 17.267 1.00 66.00 97 GLN A O 1
ATOM 789 N N . PRO A 1 98 ? -22.908 -30.728 16.150 1.00 76.75 98 PRO A N 1
ATOM 790 C CA . PRO A 1 98 ? -24.121 -31.370 15.665 1.00 76.75 98 PRO A CA 1
ATOM 791 C C . PRO A 1 98 ? -24.952 -31.832 16.871 1.00 76.75 98 PRO A C 1
ATOM 793 O O . PRO A 1 98 ? -24.365 -32.210 17.894 1.00 76.75 98 PRO A O 1
ATOM 796 N N . PRO A 1 99 ? -26.295 -31.780 16.790 1.00 74.06 99 PRO A N 1
ATOM 797 C CA . PRO A 1 99 ? -27.146 -32.170 17.902 1.00 74.06 99 PRO A CA 1
ATOM 798 C C . PRO A 1 99 ? -26.766 -33.584 18.331 1.00 74.06 99 PRO A C 1
ATOM 800 O O . PRO A 1 99 ? -26.770 -34.516 17.523 1.00 74.06 99 PRO A O 1
ATOM 803 N N . SER A 1 100 ? -26.395 -33.727 19.604 1.00 71.94 100 SER A N 1
ATOM 804 C CA . SER A 1 100 ? -26.146 -35.017 20.231 1.00 71.94 100 SER A CA 1
ATOM 805 C C . SER A 1 100 ? -27.409 -35.845 20.074 1.00 71.94 100 SER A C 1
ATOM 807 O O . SER A 1 100 ? -28.423 -35.580 20.718 1.00 71.94 100 SER A O 1
ATOM 809 N N . ARG A 1 101 ? -27.361 -36.810 19.157 1.00 69.25 101 ARG A N 1
ATOM 810 C CA . ARG A 1 101 ? -28.431 -37.770 18.929 1.00 69.25 101 ARG A CA 1
ATOM 811 C C . ARG A 1 101 ? -28.514 -38.611 20.200 1.00 69.25 101 ARG A C 1
ATOM 813 O O . ARG A 1 101 ? -27.718 -39.525 20.392 1.00 69.25 101 ARG A O 1
ATOM 820 N N . SER A 1 102 ? -29.414 -38.236 21.102 1.00 64.38 102 SER A N 1
ATOM 821 C CA . SER A 1 102 ? -29.753 -39.019 22.282 1.00 64.38 102 SER A CA 1
ATOM 822 C C . SER A 1 102 ? -30.223 -40.381 21.791 1.00 64.38 102 SER A C 1
ATOM 824 O O . SER A 1 102 ? -31.327 -40.504 21.264 1.00 64.38 102 SER A O 1
ATOM 826 N N . VAL A 1 103 ? -29.361 -41.392 21.882 1.00 66.56 103 VAL A N 1
ATOM 827 C CA . VAL A 1 103 ? -29.765 -42.779 21.664 1.00 66.56 103 VAL A CA 1
ATOM 828 C C . VAL A 1 103 ? -30.748 -43.089 22.792 1.00 66.56 103 VAL A C 1
ATOM 830 O O . VAL A 1 103 ? -30.350 -42.990 23.956 1.00 66.56 103 VAL A O 1
ATOM 833 N N . PRO A 1 104 ? -32.030 -43.384 22.513 1.00 60.44 104 PRO A N 1
ATOM 834 C CA . PRO A 1 104 ? -32.937 -43.774 23.575 1.00 60.44 104 PRO A CA 1
ATOM 835 C C . PRO A 1 104 ? -32.410 -45.081 24.164 1.00 60.44 104 PRO A C 1
ATOM 837 O O . PRO A 1 104 ? -32.349 -46.109 23.488 1.00 60.44 104 PRO A O 1
ATOM 840 N N . SER A 1 105 ? -31.975 -45.011 25.423 1.00 58.78 105 SER A N 1
ATOM 841 C CA . SER A 1 105 ? -31.634 -46.180 26.222 1.00 58.78 105 SER A CA 1
ATOM 842 C C . SER A 1 105 ? -32.873 -47.067 26.253 1.00 58.78 105 SER A C 1
ATOM 844 O O . SER A 1 105 ? -33.903 -46.686 26.815 1.00 58.78 105 SER A O 1
ATOM 846 N N . SER A 1 106 ? -32.805 -48.198 25.551 1.00 60.41 106 SER A N 1
ATOM 847 C CA . SER A 1 106 ? -33.875 -49.187 25.523 1.00 60.41 106 SER A CA 1
ATOM 848 C C . SER A 1 106 ? -34.046 -49.714 26.937 1.00 60.41 106 SER A C 1
ATOM 850 O O . SER A 1 106 ? -33.269 -50.532 27.423 1.00 60.41 106 SER A O 1
ATOM 852 N N . ARG A 1 107 ? -35.054 -49.185 27.626 1.00 57.41 107 ARG A N 1
ATOM 853 C CA . ARG A 1 107 ? -35.499 -49.694 28.912 1.00 57.41 107 ARG A CA 1
ATOM 854 C C . ARG A 1 107 ? -36.247 -50.991 28.616 1.00 57.41 107 ARG A C 1
ATOM 856 O O . ARG A 1 107 ? -37.444 -50.964 28.349 1.00 57.41 107 ARG A O 1
ATOM 863 N N . SER A 1 108 ? -35.518 -52.107 28.600 1.00 52.84 108 SER A N 1
ATOM 864 C CA . SER A 1 108 ? -36.109 -53.444 28.587 1.00 52.84 108 SER A CA 1
ATOM 865 C C . SER A 1 108 ? -37.058 -53.554 29.774 1.00 52.84 108 SER A C 1
ATOM 867 O O . SER A 1 108 ? -36.641 -53.489 30.930 1.00 52.84 108 SER A O 1
ATOM 869 N N . SER A 1 109 ? -38.347 -53.655 29.477 1.00 54.78 109 SER A N 1
ATOM 870 C CA . SER A 1 109 ? -39.403 -53.894 30.445 1.00 54.78 109 SER A CA 1
ATOM 871 C C . SER A 1 109 ? -40.268 -55.031 29.91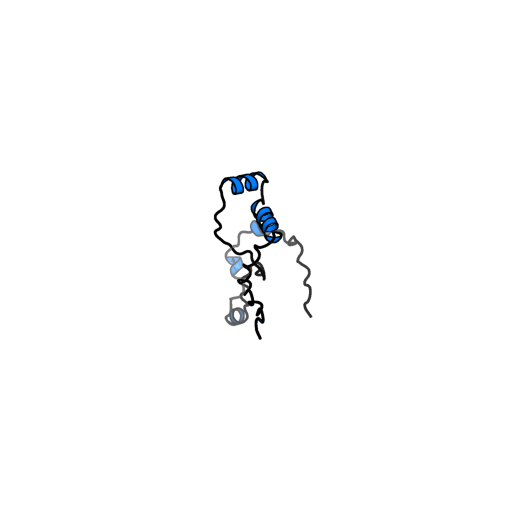6 1.00 54.78 109 SER A C 1
ATOM 873 O O . SER A 1 109 ? -40.744 -54.951 28.786 1.00 54.78 109 SER A O 1
ATOM 875 N N . VAL A 1 110 ? -40.491 -56.018 30.795 1.00 58.38 110 VAL A N 1
ATOM 876 C CA . VAL A 1 110 ? -41.461 -57.126 30.705 1.00 58.38 110 VAL A CA 1
ATOM 877 C C . VAL A 1 110 ? -40.985 -58.262 29.773 1.00 58.38 110 VAL A C 1
ATOM 879 O O . VAL A 1 110 ? -40.650 -58.023 28.622 1.00 58.38 110 VAL A O 1
ATOM 882 N N . ARG A 1 111 ? -40.866 -59.518 30.218 1.00 48.19 111 ARG A N 1
ATOM 883 C CA . ARG A 1 111 ? -41.835 -60.331 30.966 1.00 48.19 111 ARG A CA 1
ATOM 884 C C . ARG A 1 111 ? -41.160 -61.498 31.685 1.00 48.19 111 ARG A C 1
ATOM 886 O O . ARG A 1 111 ? -40.099 -61.933 31.190 1.00 48.19 111 ARG A O 1
#

Radius of gyration: 32.74 Å; chains: 1; bounding box: 71×77×66 Å

Sequence (111 aa):
MTVKKRASRRSSGSDLARVDAHRIRREEYQELPDLTDEMLARAVVNRGGRPRSDRPRELISLRLPAEVIQRWRETGPGWQTRMAERLARGPLPRAPQPPSRSVPSSRSSVR